Protein AF-A0A2B2KJ32-F1 (afdb_monomer)

Secondary structure (DSSP, 8-state):
-----GGG--TTS--HHHHHHHHHHHHPBPTTS-BHHHHHHHHH-

Sequence (45 aa):
TTGCQWRNLPSDFPNWQTVYFYYQIWRKVDENGISLLEKVHKKIS

Solvent-accessible surface area (backbone atoms only — not comparable to full-atom values): 2905 Å² total; per-residue (Å²): 130,85,72,86,58,64,87,73,61,60,88,92,51,72,61,50,67,60,52,48,54,53,48,53,61,37,60,45,58,46,101,83,74,50,24,57,58,57,57,52,52,63,69,77,99

Organism: Bacillus cereus (NCBI:txid1396)

Foldseek 3Di:
DPPDDLCPDDPVDPRSVVVVVVVVQQVDADPVRHGVVNVVVVVVD

Radius of gyration: 12.9 Å; Cα contacts (8 Å, |Δi|>4): 19; chains: 1; bounding box: 23×22×32 Å

pLDDT: mean 77.63, std 8.42, range [43.56, 87.56]

Structure (mmCIF, N/CA/C/O backbone):
data_AF-A0A2B2KJ32-F1
#
_entry.id   AF-A0A2B2KJ32-F1
#
loop_
_atom_site.group_PDB
_atom_site.id
_atom_site.type_symbol
_atom_site.label_atom_id
_atom_site.label_alt_id
_atom_site.label_comp_id
_atom_site.label_asym_id
_atom_site.label_entity_id
_atom_site.label_seq_id
_atom_site.pdbx_PDB_ins_code
_atom_site.Cartn_x
_atom_site.Cartn_y
_atom_site.Cartn_z
_atom_site.occupancy
_atom_site.B_iso_or_equiv
_atom_site.auth_seq_id
_atom_site.auth_comp_id
_atom_site.auth_asym_id
_atom_site.auth_atom_id
_atom_site.pdbx_PDB_model_num
ATOM 1 N N . THR A 1 1 ? -15.078 16.789 -10.781 1.00 43.56 1 THR A N 1
ATOM 2 C CA . THR A 1 1 ? -13.700 16.704 -11.307 1.00 43.56 1 THR A CA 1
ATOM 3 C C . THR A 1 1 ? -13.137 15.373 -10.875 1.00 43.56 1 THR A C 1
ATOM 5 O O . THR A 1 1 ? -12.895 15.179 -9.691 1.00 43.56 1 THR A O 1
ATOM 8 N N . THR A 1 2 ? -13.085 14.394 -11.773 1.00 56.03 2 THR A N 1
ATOM 9 C CA . THR A 1 2 ? -12.592 13.051 -11.448 1.00 56.03 2 THR A CA 1
ATOM 10 C C . THR A 1 2 ? -11.114 13.177 -11.088 1.00 56.03 2 THR A C 1
ATOM 12 O O . THR A 1 2 ? -10.346 13.697 -11.894 1.00 56.03 2 THR A O 1
ATOM 15 N N . GLY A 1 3 ? -10.731 12.791 -9.867 1.00 60.59 3 GLY A N 1
ATOM 16 C CA . GLY A 1 3 ? -9.330 12.804 -9.443 1.00 60.59 3 GLY A CA 1
ATOM 17 C C . GLY A 1 3 ? -8.452 12.061 -10.452 1.00 60.59 3 GLY A C 1
ATOM 18 O O . GLY A 1 3 ? -8.925 11.137 -11.118 1.00 60.59 3 GLY A O 1
ATOM 19 N N . CYS A 1 4 ? -7.203 12.504 -10.598 1.00 66.50 4 CYS A N 1
ATOM 20 C CA . CYS A 1 4 ? -6.225 11.947 -11.529 1.00 66.50 4 CYS A CA 1
ATOM 21 C C . CYS A 1 4 ? -6.288 10.411 -11.558 1.00 66.50 4 CYS A C 1
ATOM 23 O O . CYS A 1 4 ? -6.240 9.751 -10.519 1.00 66.50 4 CYS A O 1
ATOM 25 N N . GLN A 1 5 ? -6.435 9.836 -12.753 1.00 75.25 5 GLN A N 1
ATOM 26 C CA . GLN A 1 5 ? -6.517 8.388 -12.912 1.00 75.25 5 GLN A CA 1
ATOM 27 C C . GLN A 1 5 ? -5.171 7.759 -12.545 1.00 75.25 5 GLN A C 1
ATOM 29 O O . GLN A 1 5 ? -4.140 8.190 -13.053 1.00 75.25 5 GLN A O 1
ATOM 34 N N . TRP A 1 6 ? -5.178 6.689 -11.744 1.00 75.31 6 TRP A N 1
ATOM 35 C CA . TRP A 1 6 ? -3.965 5.941 -11.374 1.00 75.31 6 TRP A CA 1
ATOM 36 C C . TRP A 1 6 ? -3.129 5.499 -12.584 1.00 75.31 6 TRP A C 1
ATOM 38 O O . TRP A 1 6 ? -1.919 5.368 -12.482 1.00 75.31 6 TRP A O 1
ATOM 48 N N . ARG A 1 7 ? -3.767 5.301 -13.744 1.00 74.44 7 ARG A N 1
ATOM 49 C CA . ARG A 1 7 ? -3.107 4.918 -15.001 1.00 74.44 7 ARG A CA 1
ATOM 50 C C . ARG A 1 7 ? -2.286 6.040 -15.644 1.00 74.44 7 ARG A C 1
ATOM 52 O O . ARG A 1 7 ? -1.434 5.740 -16.467 1.00 74.44 7 ARG A O 1
ATOM 59 N N . ASN A 1 8 ? -2.519 7.290 -15.252 1.00 76.56 8 ASN A N 1
ATOM 60 C CA . ASN A 1 8 ? -1.825 8.469 -15.770 1.00 76.56 8 ASN A CA 1
ATOM 61 C C . ASN A 1 8 ? -0.734 8.941 -14.795 1.00 76.56 8 ASN A C 1
ATOM 63 O O . ASN A 1 8 ? -0.527 10.142 -14.623 1.00 76.56 8 ASN A O 1
ATOM 67 N N . LEU A 1 9 ? -0.078 8.003 -14.107 1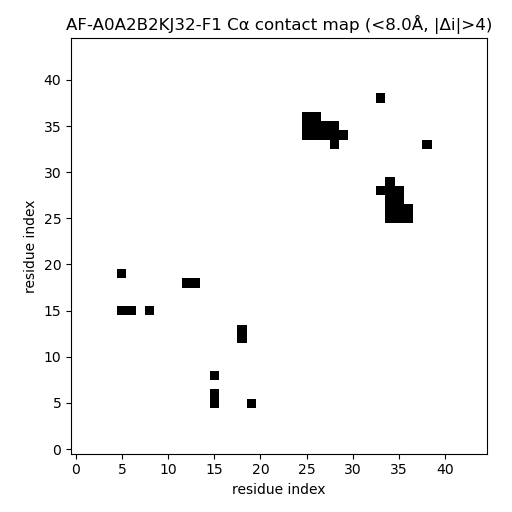.00 75.44 9 LEU A N 1
ATOM 68 C CA . LEU A 1 9 ? 1.080 8.318 -13.275 1.00 75.44 9 LEU A CA 1
ATOM 69 C C . LEU A 1 9 ? 2.265 8.741 -14.168 1.00 75.44 9 LEU A C 1
ATOM 71 O O . LEU A 1 9 ? 2.468 8.131 -15.220 1.00 75.44 9 LEU A O 1
ATOM 75 N N . PRO A 1 10 ? 3.044 9.766 -13.772 1.00 80.88 10 PRO A N 1
ATOM 76 C CA . PRO A 1 10 ? 4.273 10.142 -14.469 1.00 80.88 10 PRO A CA 1
ATOM 77 C C . PRO A 1 10 ? 5.251 8.967 -14.556 1.00 80.88 10 PRO A C 1
ATOM 79 O O . PRO A 1 10 ?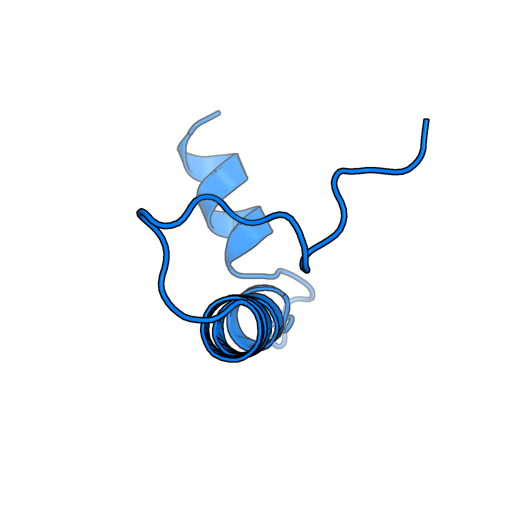 5.292 8.130 -13.653 1.00 80.88 10 PRO A O 1
ATOM 82 N N . SER A 1 11 ? 6.081 8.939 -15.603 1.00 76.00 11 SER A N 1
ATOM 83 C CA . SER A 1 11 ? 7.101 7.893 -15.791 1.00 76.00 11 SER A CA 1
ATOM 84 C C . SER A 1 11 ? 8.170 7.873 -14.690 1.00 76.00 11 SER A C 1
ATOM 86 O O . SER A 1 11 ? 8.918 6.904 -14.594 1.00 76.00 11 SER A O 1
ATOM 88 N N . ASP A 1 12 ? 8.251 8.923 -13.870 1.00 83.94 12 ASP A N 1
ATOM 89 C CA . ASP A 1 12 ? 9.115 8.994 -12.689 1.00 83.94 12 ASP A CA 1
ATOM 90 C C . ASP A 1 12 ? 8.690 8.026 -11.574 1.00 83.94 12 ASP A C 1
ATOM 92 O O . ASP A 1 12 ? 9.480 7.711 -10.684 1.00 83.94 12 ASP A O 1
ATOM 96 N N . PHE A 1 13 ? 7.443 7.547 -11.603 1.00 76.56 13 PHE A N 1
ATOM 97 C CA . PHE A 1 13 ? 6.927 6.591 -10.632 1.00 76.56 13 PHE A CA 1
ATOM 98 C C . PHE A 1 13 ? 6.981 5.159 -11.176 1.00 76.56 13 PHE A C 1
ATOM 100 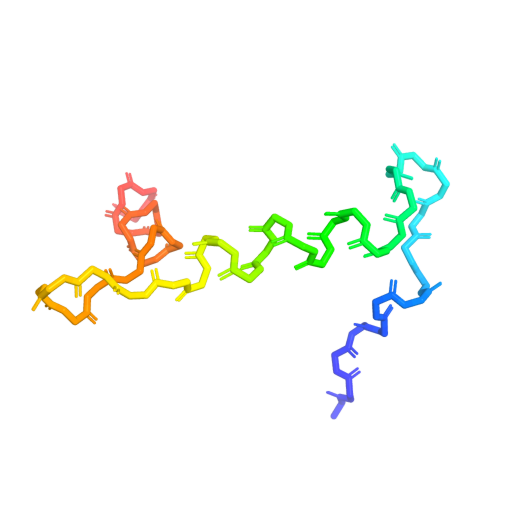O O . PHE A 1 13 ? 6.812 4.934 -12.377 1.00 76.56 13 PHE A O 1
ATOM 107 N N . PRO A 1 14 ? 7.163 4.155 -10.297 1.00 79.06 14 PRO A N 1
ATOM 108 C CA . PRO A 1 14 ? 7.033 2.761 -10.697 1.00 79.06 14 PRO A CA 1
ATOM 109 C C . PRO A 1 14 ? 5.612 2.479 -11.202 1.00 79.06 14 PRO A C 1
ATOM 111 O O . PRO A 1 14 ? 4.683 3.250 -10.954 1.00 79.06 14 PRO A O 1
ATOM 114 N N . ASN A 1 15 ? 5.438 1.341 -11.883 1.00 83.81 15 ASN A N 1
ATOM 115 C CA . ASN A 1 15 ? 4.153 0.912 -12.439 1.00 83.81 15 ASN A CA 1
ATOM 116 C C . ASN A 1 15 ? 2.981 1.205 -11.492 1.00 83.81 15 ASN A C 1
ATOM 118 O O . ASN A 1 15 ? 3.031 0.882 -10.302 1.00 83.81 15 ASN A O 1
ATOM 122 N N . TRP A 1 16 ? 1.895 1.763 -12.034 1.00 83.56 16 TRP A N 1
ATOM 123 C CA . TRP A 1 16 ? 0.734 2.194 -11.249 1.00 83.56 16 TRP A CA 1
ATOM 124 C C . TRP A 1 16 ? 0.164 1.094 -10.346 1.00 83.56 16 TRP A C 1
ATOM 126 O O . TRP A 1 16 ? -0.374 1.389 -9.285 1.00 83.56 16 TRP A O 1
ATOM 136 N N . GLN A 1 17 ? 0.310 -0.175 -10.739 1.00 85.31 17 GLN A N 1
ATOM 137 C CA . GLN A 1 17 ? -0.082 -1.338 -9.942 1.00 85.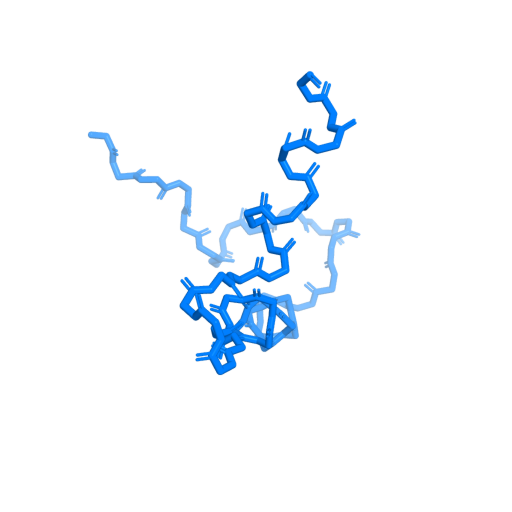31 17 GLN A CA 1
ATOM 138 C C . GLN A 1 17 ? 0.723 -1.444 -8.644 1.00 85.31 17 GLN A C 1
ATOM 140 O O . GLN A 1 17 ? 0.148 -1.695 -7.589 1.00 85.31 17 GLN A O 1
ATOM 145 N N . THR A 1 18 ? 2.035 -1.210 -8.707 1.00 87.56 18 THR A N 1
ATOM 146 C CA . THR A 1 18 ? 2.927 -1.198 -7.544 1.00 87.56 18 THR A CA 1
ATOM 147 C C . THR A 1 18 ? 2.564 -0.047 -6.613 1.00 87.56 18 THR A C 1
ATOM 149 O O . THR A 1 18 ? 2.371 -0.260 -5.419 1.00 87.56 18 THR A O 1
ATOM 152 N N . VAL A 1 19 ? 2.390 1.159 -7.160 1.00 85.06 1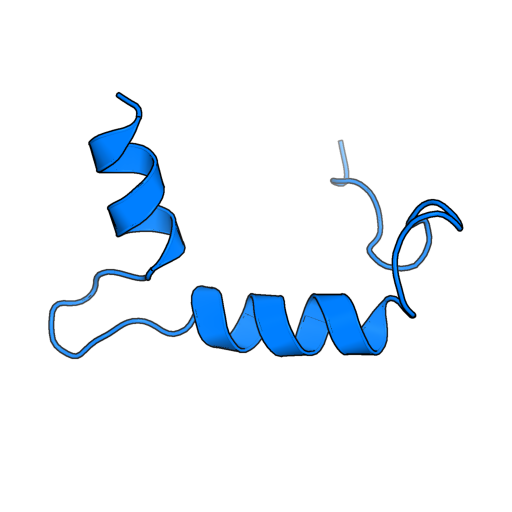9 VAL A N 1
ATOM 153 C CA . VAL A 1 19 ? 1.965 2.334 -6.378 1.00 85.06 19 VAL A CA 1
ATOM 154 C C . VAL A 1 19 ? 0.609 2.079 -5.715 1.00 85.06 19 VAL A C 1
ATOM 156 O O . VAL A 1 19 ? 0.439 2.337 -4.524 1.00 85.06 19 VAL A O 1
ATOM 159 N N . TYR A 1 20 ? -0.343 1.513 -6.457 1.00 84.94 20 TYR A N 1
ATOM 160 C CA . TYR A 1 20 ? -1.669 1.190 -5.944 1.00 84.94 20 TYR A CA 1
ATOM 161 C C . TYR A 1 20 ? -1.626 0.116 -4.851 1.00 84.94 20 TYR A C 1
ATOM 163 O O . TYR A 1 20 ? -2.330 0.240 -3.852 1.00 84.94 20 TYR A O 1
ATOM 171 N N . PHE A 1 21 ? -0.776 -0.903 -4.996 1.00 87.19 21 PHE A N 1
ATOM 172 C CA . PHE A 1 21 ? -0.580 -1.938 -3.983 1.00 87.19 21 PHE A CA 1
ATOM 173 C C . PHE A 1 21 ? -0.122 -1.340 -2.645 1.00 87.19 21 PHE A C 1
ATOM 175 O O . PHE A 1 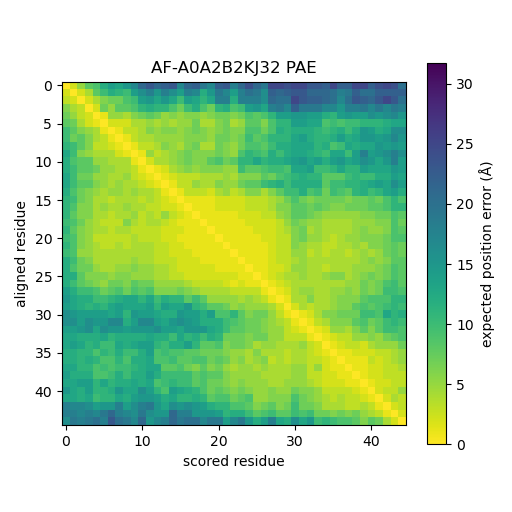21 ? -0.758 -1.573 -1.617 1.00 87.19 21 PHE A O 1
ATOM 182 N N . TYR A 1 22 ? 0.911 -0.493 -2.655 1.00 85.06 22 TYR A N 1
ATOM 183 C CA . TYR A 1 22 ? 1.364 0.192 -1.439 1.00 85.06 22 TYR A CA 1
ATOM 184 C C . TYR A 1 22 ? 0.328 1.181 -0.902 1.00 85.06 22 TYR A C 1
ATOM 186 O O . TYR A 1 22 ? 0.126 1.258 0.309 1.00 85.06 22 TYR A O 1
ATOM 194 N N . TYR A 1 23 ? -0.392 1.878 -1.782 1.00 84.75 23 TYR A N 1
ATOM 195 C CA . TYR A 1 23 ? -1.495 2.741 -1.374 1.00 84.75 23 TYR A CA 1
ATOM 196 C C . TYR A 1 23 ? -2.590 1.966 -0.624 1.00 84.75 23 TYR A C 1
ATOM 198 O O . TYR A 1 23 ? -3.090 2.456 0.386 1.00 84.75 23 TYR A O 1
ATOM 206 N N . GLN A 1 24 ? -2.943 0.750 -1.056 1.00 84.38 24 GLN A N 1
ATOM 207 C CA . GLN A 1 24 ? -3.895 -0.097 -0.325 1.00 84.38 24 GLN A CA 1
ATOM 208 C C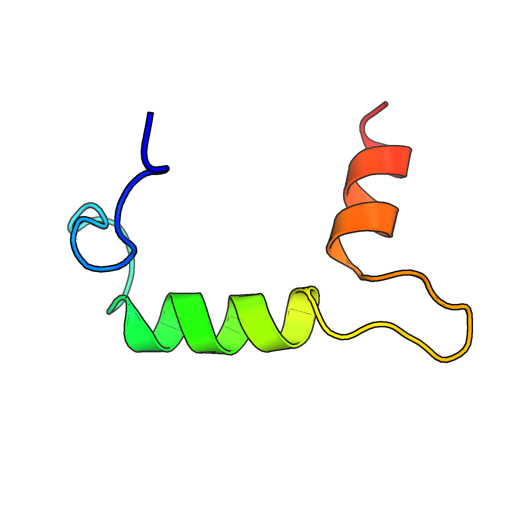 . GLN A 1 24 ? -3.373 -0.474 1.066 1.00 84.38 24 GLN A C 1
ATOM 210 O O . GLN A 1 24 ? -4.141 -0.454 2.027 1.00 84.38 24 GLN A O 1
ATOM 215 N N . ILE A 1 25 ? -2.073 -0.756 1.197 1.00 85.94 25 ILE A N 1
ATOM 216 C CA . ILE A 1 25 ? -1.444 -1.032 2.496 1.00 85.94 25 ILE A CA 1
ATOM 217 C C . ILE A 1 25 ? -1.533 0.197 3.407 1.00 85.94 25 ILE A C 1
ATOM 219 O O . ILE A 1 25 ? -1.917 0.066 4.563 1.00 85.94 25 ILE A O 1
ATOM 223 N N . TRP A 1 26 ? -1.233 1.394 2.900 1.00 80.31 26 TRP A N 1
ATOM 224 C CA . TRP A 1 26 ? -1.287 2.629 3.694 1.00 80.31 26 TRP A CA 1
ATOM 225 C C . TRP A 1 26 ? -2.706 3.087 4.017 1.00 80.31 26 TRP A C 1
ATOM 227 O O . TRP A 1 26 ? -2.932 3.711 5.054 1.00 80.31 26 TRP A O 1
ATOM 237 N N . ARG A 1 27 ? -3.658 2.778 3.132 1.00 81.25 27 ARG A N 1
ATOM 238 C CA . ARG A 1 27 ? -5.089 2.990 3.356 1.00 81.25 27 ARG A CA 1
ATOM 239 C C . ARG A 1 27 ? -5.633 2.027 4.409 1.00 81.25 27 ARG A C 1
ATOM 241 O O . ARG A 1 27 ? -6.626 2.362 5.052 1.00 81.25 27 ARG A O 1
ATOM 248 N N . LYS A 1 28 ? -5.024 0.848 4.581 1.00 83.94 28 LYS A N 1
ATOM 249 C CA . LYS A 1 28 ? -5.469 -0.118 5.583 1.00 83.94 28 LYS A CA 1
ATOM 250 C C . LYS A 1 28 ? -5.494 0.556 6.951 1.00 83.94 28 LYS A C 1
ATOM 252 O O . LYS A 1 28 ? -4.566 1.250 7.359 1.00 83.94 28 LYS A O 1
ATOM 257 N N . VAL A 1 29 ? -6.626 0.380 7.606 1.00 78.69 29 VAL A N 1
ATOM 258 C CA . VAL A 1 29 ? -6.935 0.994 8.882 1.00 78.69 29 VAL A CA 1
ATOM 259 C C . VAL A 1 29 ? -6.474 0.045 9.984 1.00 78.69 29 VAL A C 1
ATOM 261 O O . VAL A 1 29 ? -6.734 -1.158 9.903 1.00 78.69 29 VAL A O 1
ATOM 264 N N . ASP A 1 30 ? -5.754 0.570 10.974 1.00 76.25 30 ASP A N 1
ATOM 265 C CA . ASP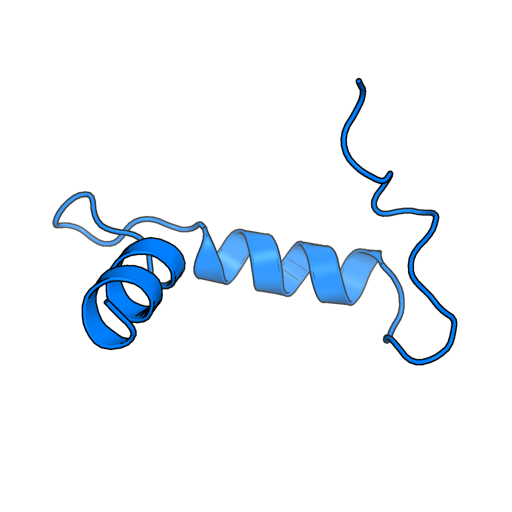 A 1 30 ? -5.356 -0.198 12.156 1.00 76.25 30 ASP A CA 1
ATOM 266 C C . ASP A 1 30 ? -6.569 -0.450 13.075 1.00 76.25 30 ASP A C 1
ATOM 268 O O . ASP A 1 30 ? -7.635 0.135 12.894 1.00 76.25 30 ASP A O 1
ATOM 272 N N . GLU A 1 31 ? -6.402 -1.256 14.125 1.00 74.06 31 GLU A N 1
ATOM 273 C CA . GLU A 1 31 ? -7.458 -1.599 15.103 1.00 74.06 31 GLU A CA 1
ATOM 274 C C . GLU A 1 31 ? -8.162 -0.377 15.726 1.00 74.06 31 GLU A C 1
ATOM 276 O O . GLU A 1 31 ? -9.305 -0.456 16.162 1.00 74.06 31 GLU A O 1
ATOM 281 N N . ASN A 1 32 ? -7.497 0.778 15.712 1.00 75.00 32 ASN A N 1
ATOM 282 C CA . ASN A 1 32 ? -8.002 2.049 16.227 1.00 75.00 32 ASN A CA 1
ATOM 283 C C . ASN A 1 32 ? -8.832 2.859 15.214 1.00 75.00 32 ASN A C 1
ATOM 285 O O . ASN A 1 32 ? -9.175 4.006 15.493 1.00 75.00 32 ASN A O 1
ATOM 289 N N . GLY A 1 33 ? -9.113 2.336 14.018 1.00 76.00 33 GLY A N 1
ATOM 290 C CA . GLY A 1 33 ? -9.885 3.075 13.015 1.00 76.00 33 GLY A CA 1
ATOM 291 C C . GLY A 1 33 ? -9.086 4.163 12.278 1.00 76.00 33 GLY A C 1
ATOM 292 O O . GLY A 1 33 ? -9.660 4.930 11.509 1.00 76.00 33 GLY A O 1
ATOM 293 N N . ILE A 1 34 ? -7.760 4.222 12.463 1.00 78.56 34 ILE A N 1
ATOM 294 C CA . ILE A 1 34 ? -6.879 5.233 11.857 1.00 78.56 34 ILE A CA 1
ATOM 295 C C . ILE A 1 34 ? -5.937 4.570 10.843 1.00 78.56 34 ILE A C 1
ATOM 297 O O . ILE A 1 34 ? -5.270 3.590 11.167 1.00 78.56 34 ILE A O 1
ATOM 301 N N . SER A 1 35 ? -5.869 5.111 9.623 1.00 82.56 35 SER A N 1
ATOM 302 C CA . SER A 1 35 ? -4.912 4.672 8.596 1.00 82.56 35 SER A CA 1
ATOM 303 C C . SER A 1 35 ? -3.552 5.368 8.743 1.00 82.56 35 SER A C 1
ATOM 305 O O . SER A 1 35 ? -3.439 6.429 9.365 1.00 82.56 35 SER A O 1
ATOM 307 N N . LEU A 1 36 ? -2.501 4.805 8.139 1.00 79.94 36 LEU A N 1
ATOM 308 C CA . LEU A 1 36 ? -1.173 5.432 8.141 1.00 79.94 36 LEU A CA 1
ATOM 309 C C . LEU A 1 36 ? -1.202 6.828 7.498 1.00 79.94 36 LEU A C 1
ATOM 311 O O . LEU A 1 36 ? -0.525 7.739 7.972 1.00 79.94 36 LEU A O 1
ATOM 315 N N . LEU A 1 37 ? -2.028 7.006 6.463 1.00 80.00 37 LEU A N 1
ATOM 316 C CA . LEU A 1 37 ? -2.226 8.296 5.798 1.00 80.00 37 LEU A CA 1
ATOM 317 C C . LEU A 1 37 ? -2.753 9.360 6.771 1.00 80.00 37 LEU A C 1
ATOM 319 O O . LEU A 1 37 ? -2.212 10.464 6.827 1.00 80.00 37 LEU A O 1
ATOM 323 N N . GLU A 1 38 ? -3.735 9.002 7.599 1.00 80.88 38 GLU A N 1
ATOM 324 C CA . GLU A 1 38 ? -4.306 9.894 8.616 1.00 80.88 38 GLU A CA 1
ATOM 325 C C . GLU A 1 38 ? -3.286 10.248 9.711 1.00 80.88 38 GLU A C 1
ATOM 327 O O . GLU A 1 38 ? -3.230 11.389 10.174 1.00 80.88 38 GLU A O 1
ATOM 332 N N . LYS A 1 39 ? -2.433 9.292 10.112 1.00 81.56 39 LYS A N 1
ATOM 333 C CA . LYS A 1 39 ? -1.357 9.53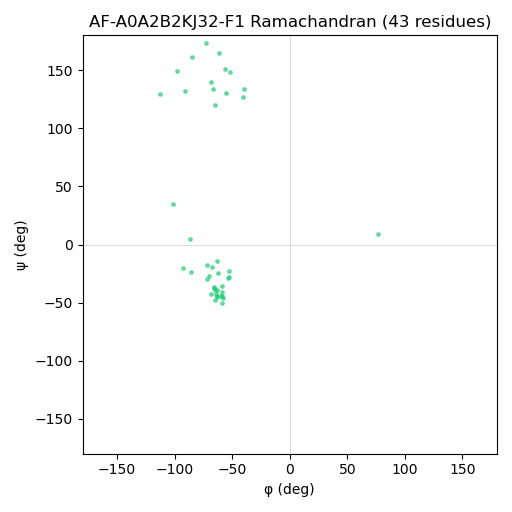2 11.094 1.00 81.56 39 LYS A CA 1
ATOM 334 C C . LYS A 1 39 ? -0.332 10.542 10.580 1.00 81.56 39 LYS A C 1
ATOM 336 O O . LYS A 1 39 ? 0.090 11.421 11.328 1.00 81.56 39 LYS A O 1
ATOM 341 N N . VAL A 1 40 ? 0.076 10.411 9.318 1.00 81.81 40 VAL A N 1
ATOM 342 C CA . VAL A 1 40 ? 1.059 11.312 8.697 1.00 81.81 40 VAL A CA 1
ATOM 343 C C . VAL A 1 40 ? 0.471 12.708 8.507 1.00 81.81 40 VAL A C 1
ATOM 345 O O . VAL A 1 40 ? 1.138 13.683 8.843 1.00 81.81 40 VAL A O 1
ATOM 348 N N . HIS A 1 41 ? -0.783 12.815 8.057 1.00 75.19 41 HIS A N 1
ATOM 349 C CA . HIS A 1 41 ? -1.453 14.107 7.884 1.00 75.19 41 HIS A CA 1
ATOM 350 C C . HIS A 1 41 ? -1.495 14.904 9.195 1.00 75.19 41 HIS A C 1
ATOM 352 O O . HIS A 1 41 ? -1.101 16.068 9.223 1.00 75.19 41 HIS A O 1
ATOM 358 N N . LYS A 1 42 ? -1.870 14.251 10.304 1.00 76.31 42 LYS A N 1
ATOM 359 C CA . LYS A 1 42 ? -1.896 14.870 11.640 1.00 76.31 42 LYS A CA 1
ATOM 360 C C . LYS A 1 42 ? -0.533 15.340 12.144 1.00 76.31 42 LYS A C 1
ATOM 362 O O . LYS A 1 42 ? -0.492 16.187 13.021 1.00 76.31 42 LYS A O 1
ATOM 367 N N . LYS A 1 43 ? 0.564 14.759 11.654 1.00 74.75 43 LYS A N 1
ATOM 368 C CA . LYS A 1 43 ? 1.927 15.117 12.073 1.00 74.75 43 LYS A CA 1
ATOM 369 C C . LYS A 1 43 ? 2.491 16.310 11.293 1.00 74.75 43 LYS A C 1
ATOM 371 O O . LYS A 1 43 ? 3.438 16.935 11.754 1.00 74.75 43 LYS A O 1
ATOM 376 N N . ILE A 1 44 ? 1.965 16.557 10.094 1.00 76.00 44 ILE A N 1
ATOM 377 C CA . ILE A 1 44 ? 2.387 17.654 9.211 1.00 76.00 44 ILE A CA 1
ATOM 378 C C . ILE A 1 44 ? 1.530 18.912 9.446 1.00 76.00 44 ILE A C 1
ATOM 380 O O . ILE A 1 44 ? 1.960 20.007 9.096 1.00 76.00 44 ILE A O 1
ATOM 384 N N . SER A 1 45 ? 0.338 18.749 10.034 1.00 62.41 45 SER A N 1
ATOM 385 C CA . SER A 1 45 ? -0.515 19.849 10.511 1.00 62.41 45 SER A CA 1
ATOM 386 C C . SER A 1 45 ? -0.081 20.388 11.870 1.00 62.41 45 SER A C 1
ATOM 388 O O . SER A 1 45 ? 0.479 19.601 12.664 1.00 62.41 45 SER A O 1
#

Mean predicted aligned error: 7.94 Å

InterPro domains:
  IPR025161 Insertion element IS402-like domain [PF13340] (1-28)